Protein AF-A0A292S2M2-F1 (afdb_monomer_lite)

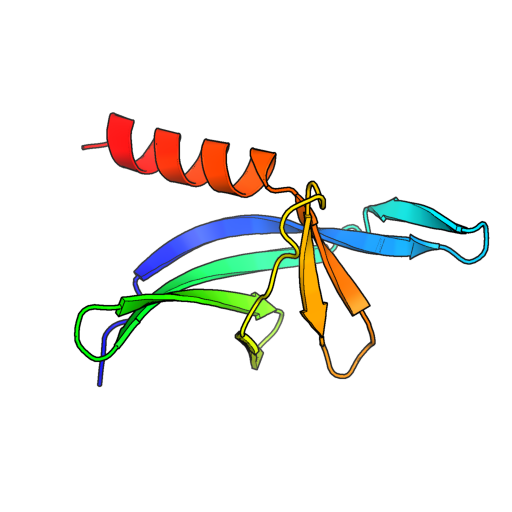Foldseek 3Di:
DFDKDWLAKFFKWDQDPVRDIDTPRAMWIWTWTQDPNDTFIWTHGPNDIFGWADDPPDQWIWGQDPVGIMITGPVRVVVSVVCVVVVD

Sequence (88 aa):
MEGMFSLGNVGLWRMASNGYMSLTGEVGELFITKILGTIILKLKYKDIVYAVSKNANERYFRVPTSEGGYFFYFDSFNELKEAIEKGK

Radius of gyration: 13.28 Å; chains: 1; bounding box: 34×27×35 Å

Secondary structure (DSSP, 8-state):
-PPPEEEEEEEEEEE-TTSSEEEEEEEEEEEEEEETTEEEEEEEETTEEEE-B--TT-SEEEEEETTEEEEEEHHHHHHHHHHHHH--

Structure (mmCIF, N/CA/C/O backbone):
data_AF-A0A292S2M2-F1
#
_entry.id   AF-A0A292S2M2-F1
#
loop_
_atom_site.group_PDB
_atom_site.id
_atom_site.type_symbol
_atom_site.label_atom_id
_atom_site.label_alt_id
_atom_site.label_comp_id
_atom_site.label_asym_i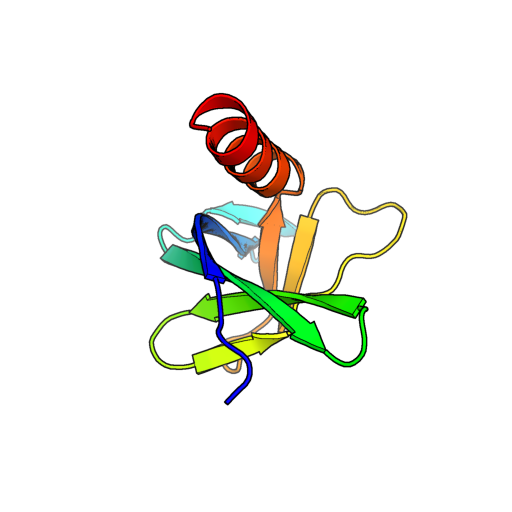d
_atom_site.label_entity_id
_atom_site.label_seq_id
_atom_site.pdbx_PDB_ins_code
_atom_site.Cartn_x
_atom_site.Cartn_y
_atom_site.Cartn_z
_atom_site.occupancy
_atom_site.B_iso_or_equiv
_atom_site.auth_seq_id
_atom_site.auth_comp_id
_atom_site.auth_asym_id
_atom_site.auth_atom_id
_atom_site.pdbx_PDB_model_num
ATOM 1 N N . MET A 1 1 ? -18.467 -8.164 11.313 1.00 54.59 1 MET A N 1
ATOM 2 C CA . MET A 1 1 ? -17.343 -7.915 10.388 1.00 54.59 1 MET A CA 1
ATOM 3 C C . MET A 1 1 ? -16.457 -6.888 11.063 1.00 54.59 1 MET A C 1
ATOM 5 O O . MET A 1 1 ? -16.992 -5.866 11.474 1.00 54.59 1 MET A O 1
ATOM 9 N N . GLU A 1 2 ? -15.175 -7.166 11.297 1.00 62.12 2 GLU A N 1
ATOM 10 C CA . GLU A 1 2 ? -14.280 -6.108 11.782 1.00 62.12 2 GLU A CA 1
ATOM 11 C C . GLU A 1 2 ? -14.254 -4.989 10.738 1.00 62.12 2 GLU A C 1
ATOM 13 O O . GLU A 1 2 ? -14.012 -5.240 9.557 1.00 62.12 2 GLU A O 1
ATOM 18 N N . GLY A 1 3 ? -14.594 -3.772 11.162 1.00 80.62 3 GLY A N 1
ATOM 19 C CA . GLY A 1 3 ? -14.639 -2.619 10.274 1.00 80.62 3 GLY A CA 1
ATOM 20 C C . GLY A 1 3 ? -13.238 -2.281 9.779 1.00 80.62 3 GLY A C 1
ATOM 21 O O . GLY A 1 3 ? -12.298 -2.180 10.569 1.00 80.62 3 GLY A O 1
ATOM 22 N N . MET A 1 4 ? -13.100 -2.106 8.468 1.00 88.25 4 MET A N 1
ATOM 23 C CA . MET A 1 4 ? -11.913 -1.493 7.886 1.00 88.25 4 MET A CA 1
ATOM 24 C C . MET A 1 4 ? -12.075 0.023 7.975 1.00 88.25 4 MET A C 1
ATOM 26 O O . MET A 1 4 ? -13.083 0.561 7.523 1.00 88.25 4 MET A O 1
ATOM 30 N N . PHE A 1 5 ? -11.096 0.705 8.561 1.00 89.81 5 PHE A N 1
ATOM 31 C CA . PHE A 1 5 ? -11.054 2.164 8.587 1.00 89.81 5 PHE A CA 1
ATOM 32 C C . PHE A 1 5 ? -10.072 2.646 7.525 1.00 89.81 5 PHE A C 1
ATOM 34 O O . PHE A 1 5 ? -8.910 2.233 7.543 1.00 89.81 5 PHE A O 1
ATOM 41 N N . SER A 1 6 ? -10.545 3.474 6.592 1.00 91.75 6 SER A N 1
ATOM 42 C CA . SER A 1 6 ? -9.694 4.053 5.550 1.00 91.75 6 SER A CA 1
ATOM 43 C C . SER A 1 6 ? -8.777 5.118 6.145 1.00 91.75 6 SER A C 1
ATOM 45 O O . SER A 1 6 ? -9.212 5.949 6.939 1.00 91.75 6 SER A O 1
ATOM 47 N N . LEU A 1 7 ? -7.506 5.086 5.754 1.00 91.81 7 LEU A N 1
ATOM 48 C CA . LEU A 1 7 ? -6.522 6.127 6.040 1.00 91.81 7 LEU A CA 1
ATOM 49 C C . LEU A 1 7 ? -6.342 7.097 4.866 1.00 91.81 7 LEU A C 1
ATOM 51 O O . LEU A 1 7 ? -5.646 8.096 5.014 1.00 91.81 7 LEU A O 1
ATOM 55 N N . GLY A 1 8 ? -6.943 6.807 3.711 1.00 93.75 8 GLY A N 1
ATOM 56 C CA . GLY A 1 8 ? -6.766 7.569 2.481 1.00 93.75 8 GLY A CA 1
ATOM 57 C C . GLY A 1 8 ? -5.798 6.928 1.487 1.00 93.75 8 GLY A C 1
ATOM 58 O O . GLY A 1 8 ? -5.383 5.775 1.616 1.00 93.75 8 GLY A O 1
ATOM 59 N N . ASN A 1 9 ? -5.482 7.693 0.447 1.00 95.50 9 ASN A N 1
ATOM 60 C CA . ASN A 1 9 ? -4.812 7.207 -0.753 1.00 95.50 9 ASN A CA 1
ATOM 61 C C . ASN A 1 9 ? -3.293 7.392 -0.700 1.00 95.50 9 ASN A C 1
ATOM 63 O O . ASN A 1 9 ? -2.804 8.430 -0.260 1.00 95.50 9 ASN A O 1
ATOM 67 N N . VAL A 1 10 ? -2.556 6.421 -1.239 1.00 95.75 10 VAL A N 1
ATOM 68 C CA . VAL A 1 10 ? -1.101 6.485 -1.436 1.00 95.75 10 VAL A CA 1
ATOM 69 C C . VAL A 1 10 ? -0.723 6.161 -2.875 1.00 95.75 10 VAL A C 1
ATOM 71 O O . VAL A 1 10 ? -1.302 5.273 -3.505 1.00 95.75 10 VAL A O 1
ATOM 74 N N . GLY A 1 11 ? 0.284 6.867 -3.388 1.00 95.81 11 GLY A N 1
ATOM 75 C CA . GLY A 1 11 ? 0.881 6.564 -4.685 1.00 95.81 11 GLY A CA 1
ATOM 76 C C . GLY A 1 11 ? 1.688 5.269 -4.636 1.00 95.81 11 GLY A C 1
ATOM 77 O O . GLY A 1 11 ? 2.456 5.039 -3.696 1.00 95.81 11 GLY A O 1
ATOM 78 N N . LEU A 1 12 ? 1.527 4.435 -5.659 1.00 96.62 12 LEU A N 1
ATOM 79 C CA . LEU A 1 12 ? 2.198 3.150 -5.758 1.00 96.62 12 LEU A CA 1
ATOM 80 C C . LEU A 1 12 ? 3.450 3.232 -6.624 1.00 96.62 12 LEU A C 1
ATOM 82 O O . LEU A 1 12 ? 3.504 3.895 -7.664 1.00 96.62 12 LEU A O 1
ATOM 86 N N . TRP A 1 13 ? 4.462 2.500 -6.192 1.00 96.88 13 TRP A N 1
ATOM 87 C CA . TRP A 1 13 ? 5.761 2.416 -6.832 1.00 96.88 13 TRP A CA 1
ATOM 88 C C . TRP A 1 13 ? 6.066 0.973 -7.198 1.00 96.88 13 TRP A C 1
ATOM 90 O O . TRP A 1 13 ? 5.591 0.041 -6.547 1.00 96.88 13 TRP A O 1
ATOM 100 N N . ARG A 1 14 ? 6.906 0.792 -8.213 1.00 95.06 14 ARG A N 1
ATOM 101 C CA . ARG A 1 14 ? 7.424 -0.510 -8.64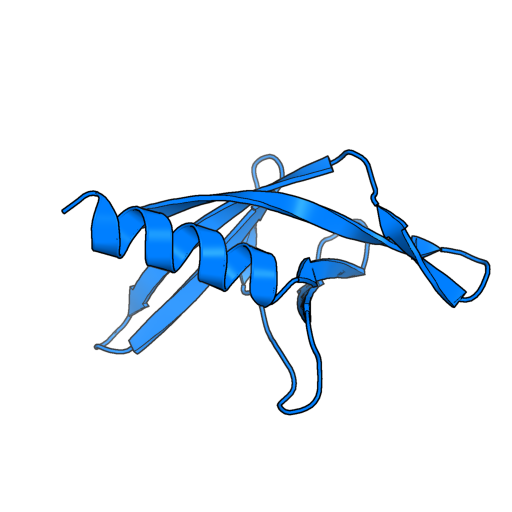0 1.00 95.06 14 ARG A CA 1
ATOM 102 C C . ARG A 1 14 ? 8.917 -0.423 -8.898 1.00 95.06 14 ARG A C 1
ATOM 104 O O . ARG A 1 14 ? 9.438 0.643 -9.228 1.00 95.06 14 ARG A O 1
ATOM 111 N N . MET A 1 15 ? 9.585 -1.566 -8.818 1.00 91.88 15 MET A N 1
ATOM 112 C CA . MET A 1 15 ? 10.951 -1.676 -9.311 1.00 91.88 15 MET A CA 1
ATOM 113 C C . MET A 1 15 ? 10.932 -1.604 -10.842 1.00 91.88 15 MET A C 1
ATOM 115 O O . MET A 1 15 ? 10.277 -2.414 -11.505 1.00 91.88 15 MET A O 1
ATOM 119 N N . ALA A 1 16 ? 11.607 -0.611 -11.412 1.00 89.06 16 ALA A N 1
ATOM 120 C CA . ALA A 1 16 ? 11.808 -0.520 -12.850 1.00 89.06 16 ALA A CA 1
ATOM 121 C C . ALA A 1 16 ? 12.925 -1.475 -13.301 1.00 89.06 16 ALA A C 1
ATOM 123 O O . ALA A 1 16 ? 13.731 -1.954 -12.502 1.00 89.06 16 ALA A O 1
ATOM 124 N N . SER A 1 17 ? 12.988 -1.752 -14.605 1.00 86.81 17 SER A N 1
ATOM 125 C CA . SER A 1 17 ? 13.985 -2.661 -15.194 1.00 86.81 17 SER A CA 1
ATOM 126 C C . SER A 1 17 ? 15.431 -2.204 -14.982 1.00 86.81 17 SER A C 1
ATOM 128 O O . SER A 1 17 ? 16.342 -3.023 -15.005 1.00 86.81 17 SER A O 1
ATOM 130 N N . ASN A 1 18 ? 15.643 -0.910 -14.743 1.00 89.31 18 ASN A N 1
ATOM 131 C CA . ASN A 1 18 ? 16.944 -0.321 -14.434 1.00 89.31 18 ASN A CA 1
ATOM 132 C C . ASN A 1 18 ? 17.336 -0.432 -12.945 1.00 89.31 18 ASN A C 1
ATOM 134 O O . ASN A 1 18 ? 18.348 0.137 -12.548 1.00 89.31 18 ASN A O 1
ATOM 138 N N . GLY A 1 19 ? 16.543 -1.124 -12.120 1.00 87.81 19 GLY A N 1
ATOM 139 C CA . GLY A 1 19 ? 16.819 -1.327 -10.695 1.00 87.81 19 GLY A CA 1
ATOM 140 C C . GLY A 1 19 ? 16.484 -0.131 -9.800 1.00 87.81 19 GLY A C 1
ATOM 141 O O . GLY A 1 19 ? 16.797 -0.164 -8.610 1.00 87.81 19 GLY A O 1
ATOM 142 N N . TYR A 1 20 ? 15.846 0.912 -10.338 1.00 89.75 20 TYR A N 1
ATOM 143 C CA . TYR A 1 20 ? 15.366 2.047 -9.554 1.00 89.75 20 TYR A CA 1
ATOM 144 C C . TYR A 1 20 ? 13.871 1.933 -9.267 1.00 89.75 20 TYR A C 1
ATOM 146 O O . TYR A 1 20 ? 13.085 1.441 -10.077 1.00 89.75 20 TYR A O 1
ATOM 154 N N . MET A 1 21 ? 13.467 2.445 -8.108 1.00 91.81 21 MET A N 1
ATOM 155 C CA . MET A 1 21 ? 12.056 2.632 -7.791 1.00 91.81 21 MET A CA 1
ATOM 156 C C . MET A 1 21 ? 11.463 3.716 -8.688 1.00 91.81 21 MET A C 1
ATOM 158 O O . MET A 1 21 ? 12.005 4.816 -8.783 1.00 91.81 21 MET A O 1
ATOM 162 N N . SER A 1 22 ? 10.340 3.406 -9.327 1.00 94.25 22 SER A N 1
ATOM 163 C CA . SER A 1 22 ? 9.626 4.326 -10.208 1.00 94.25 22 SER A CA 1
ATOM 164 C C . SER A 1 22 ? 8.153 4.403 -9.823 1.00 94.25 22 SER A C 1
ATOM 166 O O . SER A 1 22 ? 7.533 3.387 -9.486 1.00 94.25 22 SER A O 1
ATOM 168 N N . LEU A 1 23 ? 7.611 5.622 -9.843 1.00 93.12 23 LEU A N 1
ATOM 169 C CA . LEU A 1 23 ? 6.200 5.871 -9.593 1.00 93.12 23 LEU A CA 1
ATOM 170 C C . LEU A 1 23 ? 5.389 5.275 -10.745 1.00 93.12 23 LEU A C 1
ATOM 172 O O . LEU A 1 23 ? 5.690 5.498 -11.915 1.00 93.12 23 LEU A O 1
ATOM 176 N N . THR A 1 24 ? 4.356 4.514 -10.405 1.00 94.19 24 THR A N 1
ATOM 177 C CA . THR A 1 24 ? 3.536 3.789 -11.391 1.00 94.19 24 THR A CA 1
ATOM 178 C C . THR A 1 24 ? 2.452 4.671 -12.014 1.00 94.19 24 THR A C 1
ATOM 180 O O . THR A 1 24 ? 1.918 4.334 -13.064 1.00 94.19 24 THR A O 1
ATOM 183 N N . GLY A 1 25 ? 2.113 5.788 -11.359 1.00 94.50 25 GLY A N 1
ATOM 184 C CA . GLY A 1 25 ? 0.893 6.556 -11.625 1.00 94.50 25 GLY A CA 1
ATOM 185 C C . GLY A 1 25 ? -0.364 5.933 -11.006 1.00 94.50 25 GLY A C 1
ATOM 186 O O . GLY A 1 25 ? -1.427 6.544 -11.035 1.00 94.50 25 GLY A O 1
ATOM 187 N N . GLU A 1 26 ? -0.246 4.744 -10.414 1.00 95.25 26 GLU A N 1
ATOM 188 C CA . GLU A 1 26 ? -1.339 4.030 -9.768 1.00 95.25 26 GLU A CA 1
ATOM 189 C C . GLU A 1 26 ? -1.443 4.416 -8.292 1.00 95.25 26 GLU A C 1
ATOM 191 O O . GLU A 1 26 ? -0.473 4.829 -7.648 1.00 95.25 26 GLU A O 1
ATOM 196 N N . VAL A 1 27 ? -2.651 4.279 -7.754 1.00 95.88 27 VAL A N 1
ATOM 197 C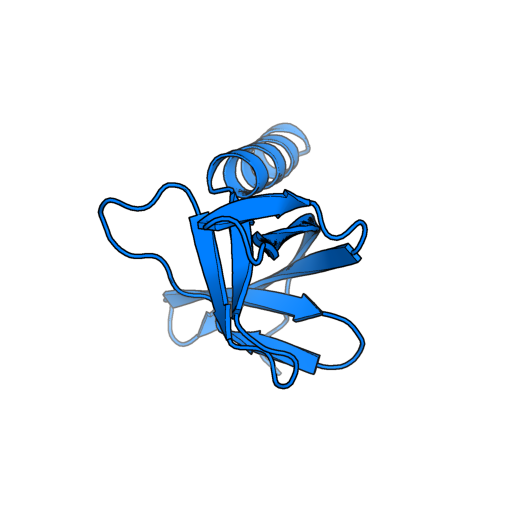 CA . VAL A 1 27 ? -2.994 4.663 -6.386 1.00 95.88 27 VAL A CA 1
ATOM 198 C C . VAL A 1 27 ? -3.671 3.481 -5.706 1.00 95.88 27 VAL A C 1
ATOM 200 O O . VAL A 1 27 ? -4.480 2.780 -6.316 1.00 95.88 27 VAL A O 1
ATOM 203 N N . GLY A 1 28 ? -3.337 3.261 -4.439 1.00 95.75 28 GLY A N 1
ATOM 204 C CA . GLY A 1 28 ? -4.061 2.345 -3.566 1.00 95.75 28 GLY A CA 1
ATOM 205 C C . GLY A 1 28 ? -4.606 3.079 -2.348 1.00 95.75 28 GLY A C 1
ATOM 206 O O . GLY A 1 28 ? -4.067 4.107 -1.939 1.00 95.75 28 GLY A O 1
ATOM 207 N N . GLU A 1 29 ? -5.661 2.536 -1.757 1.00 96.25 29 GLU A N 1
ATOM 208 C CA . GLU A 1 29 ? -6.269 3.070 -0.542 1.00 96.25 29 GLU A CA 1
ATOM 209 C C . GLU A 1 29 ? -5.790 2.260 0.664 1.00 96.25 29 GLU A C 1
ATOM 211 O O . GLU A 1 29 ? -5.885 1.027 0.689 1.00 96.25 29 GLU A O 1
ATOM 216 N N . LEU A 1 30 ? -5.235 2.941 1.664 1.00 95.69 30 LEU A N 1
ATOM 217 C CA . LEU A 1 30 ? -4.774 2.311 2.892 1.00 95.69 30 LEU A CA 1
ATOM 218 C C . LEU A 1 30 ? -5.927 2.115 3.862 1.00 95.69 30 LEU A C 1
ATOM 220 O O . LEU A 1 30 ? -6.738 3.005 4.088 1.00 95.69 30 LEU A O 1
ATOM 224 N N . PHE A 1 31 ? -5.937 0.955 4.503 1.00 93.94 31 PHE A N 1
ATOM 225 C CA . PHE A 1 31 ? -6.894 0.608 5.536 1.00 93.94 31 PHE A CA 1
ATOM 226 C C . PHE A 1 31 ? -6.186 0.065 6.764 1.00 93.94 31 PHE A C 1
ATOM 228 O O . PHE A 1 31 ? -5.215 -0.685 6.660 1.00 93.94 31 PHE A O 1
ATOM 235 N N . ILE A 1 32 ? -6.745 0.356 7.932 1.00 91.19 32 ILE A N 1
ATOM 236 C CA . ILE A 1 32 ? -6.423 -0.355 9.164 1.00 91.19 32 ILE A CA 1
ATOM 237 C C . ILE A 1 32 ? -7.589 -1.252 9.564 1.00 91.19 32 ILE A C 1
ATOM 239 O O . ILE A 1 32 ? -8.761 -0.890 9.455 1.00 91.19 32 ILE A O 1
ATOM 243 N N . THR A 1 33 ? -7.266 -2.453 10.024 1.00 91.25 33 THR A N 1
ATOM 244 C CA . THR A 1 33 ? -8.210 -3.367 10.675 1.00 91.25 33 THR A CA 1
ATOM 245 C C . THR A 1 33 ? -7.657 -3.714 12.047 1.00 91.25 33 THR A C 1
ATOM 247 O O . THR A 1 33 ? -6.459 -3.958 12.176 1.00 91.25 33 THR A O 1
ATOM 250 N N . LYS A 1 34 ? -8.507 -3.744 13.072 1.00 90.19 34 LYS A N 1
ATOM 251 C CA . LYS A 1 34 ? -8.109 -4.186 14.409 1.00 90.19 34 LYS A CA 1
ATOM 252 C C . LYS A 1 34 ? -8.528 -5.641 14.604 1.00 90.19 34 LYS A C 1
ATOM 254 O O . LYS A 1 34 ? -9.708 -5.870 14.823 1.00 90.19 34 LYS A O 1
ATOM 259 N N . ILE A 1 35 ? -7.563 -6.560 14.575 1.00 88.69 35 ILE A N 1
ATOM 260 C CA . ILE A 1 35 ? -7.744 -8.002 14.794 1.00 88.69 35 ILE A CA 1
ATOM 261 C C . ILE A 1 35 ? -7.182 -8.365 16.166 1.00 88.69 35 ILE A C 1
ATOM 263 O O . ILE A 1 35 ? -5.994 -8.171 16.405 1.00 88.69 35 ILE A O 1
ATOM 267 N N . LEU A 1 36 ? -8.015 -8.881 17.076 1.00 89.75 36 LEU A N 1
ATOM 268 C CA . LEU A 1 36 ? -7.599 -9.326 18.425 1.00 89.75 36 LEU A CA 1
ATOM 269 C C . LEU A 1 36 ? -6.765 -8.288 19.210 1.00 89.75 36 LEU A C 1
ATOM 271 O O . LEU A 1 36 ? -5.844 -8.627 19.946 1.00 89.75 36 LEU A O 1
ATOM 275 N N . GLY A 1 37 ? -7.071 -6.998 19.045 1.00 87.94 37 GLY A N 1
ATOM 276 C CA . GLY A 1 37 ? -6.311 -5.912 19.676 1.00 87.94 37 GLY A CA 1
ATOM 277 C C . GLY A 1 37 ? -5.116 -5.408 18.861 1.00 87.94 37 GLY A C 1
ATOM 278 O O . GLY A 1 37 ? -4.652 -4.298 19.112 1.00 87.94 37 GLY A O 1
ATOM 279 N N . THR A 1 38 ? -4.677 -6.153 17.849 1.00 88.81 38 THR A N 1
ATOM 280 C CA . THR A 1 38 ? -3.582 -5.792 16.944 1.00 88.81 38 THR A CA 1
ATOM 281 C C . THR A 1 38 ? -4.092 -4.979 15.759 1.00 88.81 38 THR A C 1
ATOM 283 O O . THR A 1 38 ? -5.071 -5.341 15.112 1.00 88.81 38 THR A O 1
ATOM 286 N N . ILE A 1 39 ? -3.407 -3.881 15.441 1.00 87.94 39 ILE A N 1
ATOM 287 C CA . ILE A 1 39 ? -3.678 -3.090 14.237 1.00 87.94 39 ILE A CA 1
ATOM 288 C C . ILE A 1 39 ? -2.929 -3.721 13.062 1.00 87.94 39 ILE A C 1
ATOM 290 O O . ILE A 1 39 ? -1.707 -3.847 13.100 1.00 87.94 39 ILE A O 1
ATOM 294 N N . ILE A 1 40 ? -3.661 -4.090 12.014 1.00 90.62 40 IL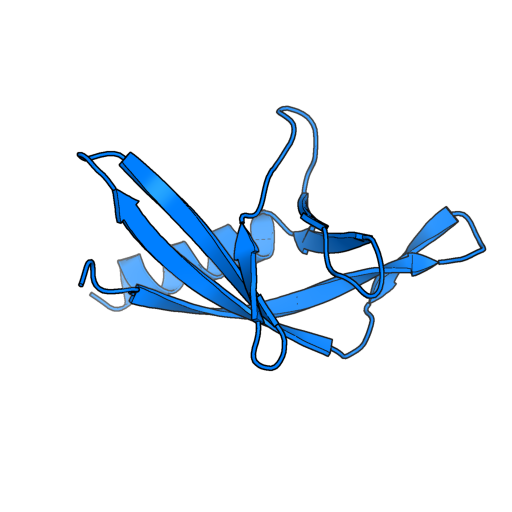E A N 1
ATOM 295 C CA . ILE A 1 40 ? -3.116 -4.593 10.753 1.00 90.62 40 ILE A CA 1
ATOM 296 C C . ILE A 1 40 ? -3.344 -3.551 9.665 1.00 90.62 40 ILE A C 1
ATOM 298 O O . ILE A 1 40 ? -4.482 -3.151 9.414 1.00 90.62 40 ILE A O 1
ATOM 302 N N . LEU A 1 41 ? -2.258 -3.147 9.006 1.00 92.75 41 LEU A N 1
ATOM 303 C CA . LEU A 1 41 ? -2.295 -2.292 7.825 1.00 92.75 41 LEU A CA 1
ATOM 304 C C . LEU A 1 41 ? -2.570 -3.145 6.579 1.00 92.75 41 LEU A C 1
ATOM 306 O O . LEU A 1 41 ? -2.015 -4.234 6.412 1.00 92.75 41 LEU A O 1
ATOM 310 N N . LYS A 1 42 ? -3.437 -2.650 5.703 1.00 95.31 42 LYS A N 1
ATOM 311 C CA . LYS A 1 42 ? -3.802 -3.270 4.429 1.00 95.31 42 LYS A CA 1
ATOM 312 C C . LYS A 1 42 ? -3.853 -2.199 3.349 1.00 95.31 42 LYS A C 1
ATOM 314 O O . LYS A 1 42 ? -4.106 -1.035 3.648 1.00 95.31 42 LY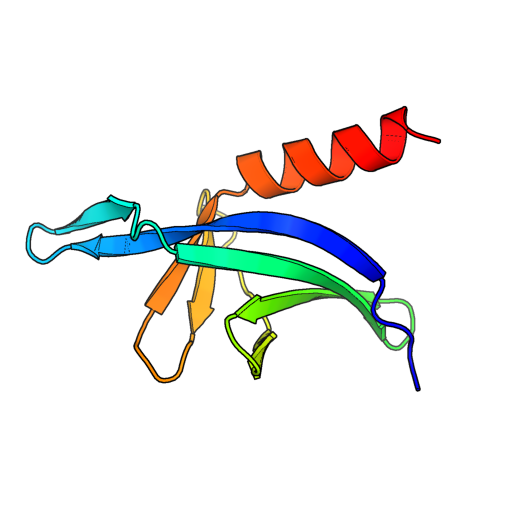S A O 1
ATOM 319 N N . LEU A 1 43 ? -3.660 -2.601 2.102 1.00 96.25 43 LEU A N 1
ATOM 320 C CA . LEU A 1 43 ? -3.860 -1.741 0.942 1.00 96.25 43 LEU A CA 1
ATOM 321 C C . LEU A 1 43 ? -4.932 -2.364 0.055 1.00 96.25 43 LEU A C 1
ATOM 323 O O . LEU A 1 43 ? -4.787 -3.507 -0.380 1.00 96.25 43 LEU A O 1
ATOM 327 N N . LYS A 1 44 ? -5.988 -1.613 -0.240 1.00 96.31 44 LYS A N 1
ATOM 328 C CA . LYS A 1 44 ? -6.877 -1.931 -1.349 1.00 96.31 44 LYS A CA 1
ATOM 329 C C . LYS A 1 44 ? -6.267 -1.358 -2.622 1.00 96.31 44 LYS A C 1
ATOM 331 O O . LYS A 1 44 ? -6.058 -0.152 -2.728 1.00 96.31 44 LYS A O 1
ATOM 336 N N . TYR A 1 45 ? -5.987 -2.223 -3.580 1.00 96.44 45 TYR A N 1
ATOM 337 C CA . TYR A 1 45 ? -5.544 -1.832 -4.910 1.00 96.44 45 TYR A CA 1
ATOM 338 C C . TYR A 1 45 ? -6.458 -2.512 -5.921 1.00 96.44 45 TYR A C 1
ATOM 340 O O . TYR A 1 45 ? -6.623 -3.736 -5.888 1.00 96.44 45 TYR A O 1
ATOM 348 N N . LYS A 1 46 ? -7.104 -1.700 -6.768 1.00 92.44 46 LYS A N 1
ATOM 349 C CA . LYS A 1 46 ? -8.278 -2.121 -7.548 1.00 92.44 46 LYS A CA 1
ATOM 350 C C . LYS A 1 46 ? -9.325 -2.716 -6.588 1.00 92.44 46 LYS A C 1
ATOM 352 O O . LYS A 1 46 ? -9.550 -2.160 -5.514 1.00 92.44 46 LYS A O 1
ATOM 357 N N . ASP A 1 47 ? -9.929 -3.852 -6.917 1.00 92.06 47 ASP A N 1
ATOM 358 C CA . ASP A 1 47 ? -10.953 -4.496 -6.083 1.00 92.06 47 ASP A CA 1
ATOM 359 C C . ASP A 1 47 ? -10.407 -5.572 -5.129 1.00 92.06 47 ASP A C 1
ATOM 361 O O . ASP A 1 47 ? -11.170 -6.364 -4.577 1.00 92.06 47 ASP A O 1
ATOM 365 N N . ILE A 1 48 ? -9.088 -5.601 -4.895 1.00 94.69 48 ILE A N 1
ATOM 366 C CA . ILE A 1 48 ? -8.431 -6.604 -4.047 1.00 94.69 48 ILE A CA 1
ATOM 367 C C . ILE A 1 48 ? -7.754 -5.927 -2.852 1.00 94.69 48 ILE A C 1
ATOM 369 O O . ILE A 1 48 ? -7.097 -4.893 -2.983 1.00 94.69 48 ILE A O 1
ATOM 373 N N . VAL A 1 49 ? -7.907 -6.525 -1.668 1.00 94.75 49 VAL A N 1
ATOM 374 C CA . VAL A 1 49 ? -7.265 -6.073 -0.428 1.00 94.75 49 VAL A CA 1
ATOM 375 C C . VAL A 1 49 ? -6.045 -6.936 -0.139 1.00 94.75 49 VAL A C 1
ATOM 377 O O . VAL A 1 49 ? -6.158 -8.143 0.068 1.00 94.75 49 VAL A O 1
ATOM 380 N N . TYR A 1 50 ? -4.886 -6.296 -0.063 1.00 95.31 50 TYR A N 1
ATOM 381 C CA . TYR A 1 50 ? -3.603 -6.927 0.203 1.00 95.31 50 TYR A CA 1
ATOM 382 C C . TYR A 1 50 ? -3.141 -6.619 1.626 1.00 95.31 50 TYR A C 1
ATOM 384 O O . TYR A 1 50 ? -3.229 -5.483 2.098 1.00 95.31 50 TYR A O 1
ATOM 392 N N . ALA A 1 51 ? -2.612 -7.633 2.311 1.00 91.94 51 ALA A N 1
ATOM 393 C CA . ALA A 1 51 ? -1.807 -7.404 3.504 1.00 91.94 51 ALA A CA 1
ATOM 394 C C . ALA A 1 51 ? -0.481 -6.758 3.089 1.00 91.94 51 ALA A C 1
ATOM 396 O O . ALA A 1 51 ? 0.113 -7.148 2.081 1.00 91.94 51 ALA A O 1
ATOM 397 N N . VAL A 1 52 ? -0.019 -5.782 3.866 1.00 95.00 52 VAL A N 1
ATOM 398 C CA . VAL A 1 52 ? 1.235 -5.077 3.584 1.00 95.00 52 VAL A CA 1
ATOM 399 C C . VAL A 1 52 ? 2.272 -5.425 4.638 1.00 95.00 52 VAL A C 1
ATOM 401 O O . VAL A 1 52 ? 1.940 -5.692 5.794 1.00 95.00 52 VAL A O 1
ATOM 404 N N . SER A 1 53 ? 3.540 -5.431 4.247 1.00 91.81 53 SER A N 1
ATOM 405 C CA . SER A 1 53 ? 4.651 -5.729 5.150 1.00 91.81 53 SER A CA 1
ATOM 406 C C . SER A 1 53 ? 5.774 -4.720 4.985 1.00 91.81 53 SER A C 1
ATOM 408 O O . SER A 1 53 ? 5.880 -4.048 3.965 1.00 91.81 53 SER A O 1
ATOM 410 N N . LYS A 1 54 ? 6.619 -4.582 6.000 1.00 92.50 54 LYS A N 1
ATOM 411 C CA . LYS A 1 54 ? 7.793 -3.712 5.963 1.00 92.50 54 LYS A CA 1
ATOM 412 C C . LYS A 1 54 ? 8.910 -4.380 6.747 1.00 92.50 54 LYS A C 1
ATOM 414 O O . LYS A 1 54 ? 8.694 -4.818 7.874 1.00 92.50 54 LYS A O 1
ATOM 419 N N . ASN A 1 55 ? 10.108 -4.401 6.176 1.00 89.94 55 ASN A N 1
ATOM 420 C CA . ASN A 1 55 ? 11.300 -4.816 6.908 1.00 89.94 55 ASN A CA 1
ATOM 421 C C . ASN A 1 55 ? 11.820 -3.662 7.781 1.00 89.94 55 ASN A C 1
ATOM 423 O O . ASN A 1 55 ? 11.632 -2.486 7.452 1.00 89.94 55 ASN A O 1
ATOM 427 N N . ALA A 1 56 ? 12.504 -3.984 8.884 1.00 86.94 56 ALA A N 1
ATOM 428 C CA . ALA A 1 56 ? 12.968 -2.997 9.868 1.00 86.94 56 ALA A CA 1
ATOM 429 C C . ALA A 1 56 ? 13.720 -1.813 9.224 1.00 86.94 56 ALA A C 1
ATOM 431 O O . ALA A 1 56 ? 13.403 -0.660 9.508 1.00 86.94 56 ALA A O 1
ATOM 432 N N . ASN A 1 57 ? 14.604 -2.098 8.264 1.00 88.56 57 ASN A N 1
ATOM 433 C CA . ASN A 1 57 ? 15.500 -1.110 7.653 1.00 88.56 57 ASN A CA 1
ATOM 434 C C . ASN A 1 57 ? 15.002 -0.530 6.316 1.00 88.56 57 ASN A C 1
ATOM 436 O O . ASN A 1 57 ? 15.719 0.233 5.673 1.00 88.56 57 ASN A O 1
ATOM 440 N N . GLU A 1 58 ? 13.794 -0.879 5.870 1.00 89.56 58 GLU A N 1
ATOM 441 C CA . GLU A 1 58 ? 13.229 -0.341 4.626 1.00 89.56 58 GLU A CA 1
ATOM 442 C C . GLU A 1 58 ? 12.446 0.947 4.876 1.00 89.56 58 GLU A C 1
ATOM 444 O O . GLU A 1 58 ? 11.848 1.127 5.935 1.00 89.56 58 GLU A O 1
ATOM 449 N N . ARG A 1 59 ? 12.427 1.845 3.885 1.00 92.12 59 ARG A N 1
ATOM 450 C CA . ARG A 1 59 ? 11.640 3.093 3.916 1.00 92.12 59 ARG A CA 1
ATOM 451 C C . ARG A 1 59 ? 10.280 2.969 3.230 1.00 92.12 59 ARG A C 1
ATOM 453 O O . ARG A 1 59 ? 9.584 3.962 3.054 1.00 92.12 59 ARG A O 1
ATOM 460 N N . TYR A 1 60 ? 9.905 1.766 2.825 1.00 94.69 60 TYR A N 1
ATOM 461 C CA . TYR A 1 60 ? 8.662 1.489 2.124 1.00 94.69 60 TYR A CA 1
ATOM 462 C C . TYR A 1 60 ? 8.005 0.235 2.688 1.00 94.69 60 TYR A C 1
ATOM 464 O O . TYR A 1 60 ? 8.661 -0.638 3.259 1.00 94.69 60 TYR A O 1
ATOM 472 N N . PHE A 1 61 ? 6.696 0.159 2.511 1.00 95.69 61 PHE A N 1
ATOM 473 C CA . PHE A 1 61 ? 5.933 -1.064 2.661 1.00 95.69 61 PHE A CA 1
ATOM 474 C C . PHE A 1 61 ? 5.880 -1.796 1.326 1.00 95.69 61 PHE A C 1
ATOM 476 O O . PHE A 1 61 ? 5.844 -1.180 0.262 1.00 95.69 61 PHE A O 1
ATOM 483 N N . ARG A 1 62 ? 5.861 -3.121 1.398 1.00 95.75 62 ARG A N 1
ATOM 484 C CA . ARG A 1 62 ? 5.723 -4.047 0.284 1.00 95.75 62 ARG A CA 1
ATOM 485 C C . ARG A 1 62 ? 4.270 -4.483 0.171 1.00 95.75 62 ARG A C 1
ATOM 487 O O . ARG A 1 62 ? 3.625 -4.805 1.171 1.00 95.75 62 ARG A O 1
ATOM 494 N N . VAL A 1 63 ? 3.797 -4.535 -1.062 1.00 96.25 63 VAL A N 1
ATOM 495 C CA . VAL A 1 63 ? 2.445 -4.924 -1.446 1.00 96.25 63 VAL A CA 1
ATOM 496 C C . VAL A 1 63 ? 2.589 -6.038 -2.487 1.00 96.25 63 VAL A C 1
ATOM 498 O O . VAL A 1 63 ? 2.809 -5.758 -3.667 1.00 96.25 63 VAL A O 1
ATOM 501 N N . PRO A 1 64 ? 2.560 -7.314 -2.066 1.00 92.94 64 PRO A N 1
ATOM 502 C CA . PRO A 1 64 ? 2.673 -8.438 -2.985 1.00 92.94 64 PRO A CA 1
ATOM 503 C C . PRO A 1 64 ? 1.340 -8.620 -3.719 1.00 92.94 64 PRO A C 1
ATOM 505 O O . PRO A 1 64 ? 0.436 -9.297 -3.230 1.00 92.94 64 PRO A O 1
ATOM 508 N N . THR A 1 65 ? 1.202 -7.972 -4.874 1.00 92.75 65 THR A N 1
ATOM 509 C CA . THR A 1 65 ? 0.009 -8.096 -5.718 1.00 92.75 65 THR A CA 1
ATOM 510 C C . THR A 1 65 ? 0.137 -9.272 -6.684 1.00 92.75 65 THR A C 1
ATOM 512 O O . THR A 1 65 ? 1.234 -9.787 -6.913 1.00 92.75 65 THR A O 1
ATOM 515 N N . SER A 1 66 ? -0.974 -9.667 -7.308 1.00 89.25 66 SER A N 1
ATOM 516 C CA . SER A 1 66 ? -0.965 -10.626 -8.423 1.00 89.25 66 SER A CA 1
ATOM 517 C C . SER A 1 66 ? -0.227 -10.105 -9.665 1.00 89.25 66 SER A C 1
ATOM 519 O O . SER A 1 66 ? 0.230 -10.900 -10.480 1.00 89.25 66 SER A O 1
ATOM 521 N N . GLU A 1 67 ? -0.076 -8.785 -9.795 1.00 89.75 67 GLU A N 1
ATOM 522 C CA . GLU A 1 67 ? 0.621 -8.101 -10.895 1.00 89.75 67 GLU A CA 1
ATOM 523 C C . GLU A 1 67 ? 2.122 -7.896 -10.605 1.00 89.75 67 GLU A C 1
ATOM 525 O O . GLU A 1 67 ? 2.863 -7.389 -11.447 1.00 89.75 67 GLU A O 1
ATOM 530 N N . GLY A 1 68 ? 2.588 -8.307 -9.420 1.00 89.94 68 GLY A N 1
ATOM 531 C CA . GLY A 1 68 ? 3.970 -8.176 -8.972 1.00 89.94 68 GLY A CA 1
ATOM 532 C C . GLY A 1 68 ? 4.125 -7.374 -7.678 1.00 89.94 68 GLY A C 1
ATOM 533 O O . GLY A 1 68 ? 3.161 -7.058 -6.974 1.00 89.94 68 GLY A O 1
ATOM 534 N N . GLY A 1 69 ? 5.380 -7.073 -7.341 1.00 92.31 69 GLY A N 1
ATOM 535 C CA . GLY A 1 69 ? 5.733 -6.323 -6.138 1.00 92.31 69 GLY A CA 1
ATOM 536 C C . GLY A 1 69 ? 5.515 -4.824 -6.315 1.00 92.31 69 GLY A C 1
ATOM 537 O O . GLY A 1 69 ? 6.281 -4.169 -7.023 1.00 92.31 69 GLY A O 1
ATOM 538 N N . TYR A 1 70 ? 4.504 -4.299 -5.629 1.00 96.31 70 TYR A N 1
ATOM 539 C CA . TYR A 1 70 ? 4.277 -2.867 -5.475 1.00 96.31 70 TYR A CA 1
ATOM 540 C C . TYR A 1 70 ? 4.756 -2.383 -4.111 1.00 96.31 70 TYR A C 1
ATOM 542 O O . TYR A 1 70 ? 4.945 -3.167 -3.176 1.00 96.31 70 TYR A O 1
ATOM 550 N N . PHE A 1 71 ? 4.937 -1.072 -3.995 1.00 96.31 71 PHE A N 1
ATOM 551 C CA . PHE A 1 71 ? 5.417 -0.436 -2.779 1.00 96.31 71 PHE A CA 1
ATOM 552 C C . PHE A 1 71 ? 4.749 0.922 -2.556 1.00 96.31 71 PHE A C 1
ATOM 554 O O . PHE A 1 71 ? 4.375 1.598 -3.512 1.00 96.31 71 PHE A O 1
ATOM 561 N N . PHE A 1 72 ? 4.669 1.353 -1.300 1.00 95.69 72 PHE A N 1
ATOM 562 C CA . PHE A 1 72 ? 4.398 2.748 -0.937 1.00 95.69 72 PHE A CA 1
ATOM 563 C C . PHE A 1 72 ? 5.331 3.173 0.197 1.00 95.69 72 PHE A C 1
ATOM 565 O O . PHE A 1 72 ? 5.772 2.343 0.997 1.00 95.69 72 PHE A O 1
ATOM 572 N N . TYR A 1 73 ? 5.669 4.457 0.259 1.00 95.06 73 TYR A N 1
ATOM 573 C CA . TYR A 1 73 ? 6.649 4.957 1.220 1.00 95.06 73 TYR A CA 1
ATOM 574 C C . TYR A 1 73 ? 6.072 5.070 2.634 1.00 95.06 73 TYR A C 1
ATOM 576 O O . TYR A 1 73 ? 4.900 5.390 2.831 1.00 95.06 73 TYR A O 1
ATOM 584 N N . PHE A 1 74 ? 6.927 4.820 3.628 1.00 91.44 74 PHE A N 1
ATOM 585 C CA . PHE A 1 74 ? 6.595 4.992 5.043 1.00 91.44 74 PHE A CA 1
ATOM 586 C C . PHE A 1 74 ? 6.227 6.445 5.360 1.00 91.44 74 PHE A C 1
ATOM 588 O O . PHE A 1 74 ? 5.298 6.679 6.127 1.00 91.44 74 PHE A O 1
ATOM 595 N N . ASP A 1 75 ? 6.892 7.403 4.712 1.00 91.69 75 ASP A N 1
ATOM 596 C CA . ASP A 1 75 ? 6.601 8.828 4.880 1.00 91.69 75 ASP A CA 1
ATOM 597 C C . ASP A 1 75 ? 5.176 9.162 4.414 1.00 91.69 75 ASP A C 1
ATOM 599 O O . ASP A 1 75 ? 4.442 9.809 5.151 1.00 91.69 75 ASP A O 1
ATOM 603 N N . SER A 1 76 ? 4.713 8.596 3.291 1.00 89.56 76 SER A N 1
ATOM 604 C CA . SER A 1 76 ? 3.322 8.757 2.835 1.00 89.56 76 SER A CA 1
ATOM 605 C C . SER A 1 76 ? 2.306 8.210 3.843 1.00 89.56 76 SER A C 1
ATOM 607 O O . SER A 1 76 ? 1.242 8.788 4.039 1.00 89.56 76 SER A O 1
ATOM 609 N N . PHE A 1 77 ? 2.621 7.100 4.519 1.00 90.06 77 PHE A N 1
ATOM 610 C CA . PHE A 1 77 ? 1.777 6.595 5.604 1.00 90.06 77 PHE A CA 1
ATOM 611 C C . PHE A 1 77 ? 1.772 7.535 6.817 1.00 90.06 77 PHE A C 1
ATOM 613 O O . PHE A 1 77 ? 0.708 7.779 7.387 1.00 90.06 77 PHE A O 1
ATOM 620 N N . ASN A 1 78 ? 2.932 8.064 7.210 1.00 89.81 78 ASN A N 1
ATOM 621 C CA . ASN A 1 78 ? 3.021 8.997 8.333 1.00 89.81 78 ASN A CA 1
ATOM 622 C C . ASN A 1 78 ? 2.256 10.288 8.057 1.00 89.81 78 ASN A C 1
ATOM 624 O O . ASN A 1 78 ? 1.537 10.744 8.936 1.00 89.81 78 ASN A O 1
ATOM 628 N N . GLU A 1 79 ? 2.347 10.830 6.844 1.00 90.19 79 GLU A N 1
ATOM 629 C CA . GLU A 1 79 ? 1.582 12.009 6.428 1.00 90.19 79 GLU A CA 1
ATOM 630 C C . GLU A 1 79 ? 0.073 11.783 6.589 1.00 90.19 79 GLU A C 1
ATOM 632 O O . GLU A 1 79 ? -0.616 12.604 7.197 1.00 90.19 79 GLU A O 1
ATOM 637 N N . LEU A 1 80 ? -0.441 10.640 6.115 1.00 89.94 80 LEU A N 1
ATOM 638 C CA . LEU A 1 80 ? -1.855 10.283 6.271 1.00 89.94 80 LEU A CA 1
ATOM 639 C C . LEU A 1 80 ? -2.247 10.113 7.741 1.00 89.94 80 LEU A C 1
ATOM 641 O O . LEU A 1 80 ? -3.289 10.605 8.175 1.00 89.94 80 LEU A O 1
ATOM 645 N N . LYS A 1 81 ? -1.402 9.442 8.526 1.00 88.75 81 LYS A N 1
ATOM 646 C CA . LYS A 1 81 ? -1.616 9.271 9.964 1.00 88.75 81 LYS A CA 1
ATOM 647 C C . LYS A 1 81 ? -1.682 10.626 10.675 1.00 88.75 81 LYS A C 1
ATOM 649 O O . LYS A 1 81 ? -2.627 10.868 11.421 1.00 88.75 81 LYS A O 1
ATOM 654 N N . GLU A 1 82 ? -0.718 11.508 10.428 1.00 90.44 82 GLU A N 1
ATOM 655 C CA . GLU A 1 82 ? -0.672 12.843 11.024 1.00 90.44 82 GLU A CA 1
ATOM 656 C C . GLU A 1 82 ? -1.880 13.691 10.625 1.00 90.44 82 GLU A C 1
ATOM 658 O O . GLU A 1 82 ? -2.422 14.411 11.462 1.00 90.44 82 GLU A O 1
ATOM 663 N N . ALA A 1 83 ? -2.320 13.614 9.366 1.00 89.12 83 ALA A N 1
ATOM 664 C CA . ALA A 1 83 ? -3.509 14.324 8.904 1.00 89.12 83 ALA A CA 1
ATOM 665 C C . ALA A 1 83 ? -4.764 13.886 9.678 1.00 89.12 83 ALA A C 1
ATOM 667 O O . ALA A 1 83 ? -5.574 14.725 10.066 1.00 89.12 83 ALA A O 1
ATOM 668 N N . ILE A 1 84 ? -4.897 12.588 9.966 1.00 87.06 84 ILE A N 1
ATOM 669 C CA . ILE A 1 84 ? -6.002 12.041 10.767 1.00 87.06 84 ILE A CA 1
ATOM 670 C C . ILE A 1 84 ? -5.888 12.448 12.239 1.00 87.06 84 ILE A C 1
ATOM 672 O O . ILE A 1 84 ? -6.902 12.727 12.874 1.00 87.06 84 ILE A O 1
ATOM 676 N N . GLU A 1 85 ? -4.677 12.476 12.794 1.00 87.38 85 GLU A N 1
ATOM 677 C CA . GLU A 1 85 ? -4.438 12.907 14.177 1.00 87.38 85 GLU A CA 1
ATOM 678 C C . GLU A 1 85 ? -4.712 14.404 14.376 1.00 87.38 85 GLU A C 1
ATOM 680 O O . GLU A 1 85 ? -5.224 14.777 15.426 1.00 87.38 85 GLU A O 1
ATOM 685 N N . LYS A 1 86 ? -4.416 15.244 13.374 1.00 90.62 86 LYS A N 1
ATOM 686 C CA . LYS A 1 86 ? -4.658 16.701 13.389 1.00 90.62 86 LYS A CA 1
ATOM 687 C C . LYS A 1 86 ? -6.086 17.095 12.991 1.00 90.62 86 LYS A C 1
ATOM 689 O O . LYS A 1 86 ? -6.516 18.196 13.310 1.00 90.62 86 LYS A O 1
ATOM 694 N N . GLY A 1 87 ? -6.782 16.244 12.235 1.00 76.62 87 GLY A N 1
ATOM 695 C CA . GLY A 1 87 ? -8.174 16.438 11.810 1.00 76.62 87 GLY A CA 1
ATOM 696 C C . GLY A 1 87 ? -9.217 15.954 12.825 1.00 76.62 87 GLY A C 1
ATOM 697 O O . GLY A 1 87 ? -10.413 16.001 12.533 1.00 76.62 87 GLY A O 1
ATOM 698 N N . LYS A 1 88 ? -8.765 15.466 13.982 1.00 53.12 88 LYS A N 1
ATOM 699 C CA . LYS A 1 88 ? -9.560 15.265 15.199 1.00 53.12 88 LYS A CA 1
ATOM 700 C C . LYS A 1 88 ? -9.398 16.458 16.129 1.00 53.12 88 LYS A C 1
ATOM 702 O O . LYS A 1 88 ? -10.361 16.705 16.884 1.00 53.12 88 LYS A O 1
#

pLDDT: mean 90.72, std 7.34, range [53.12, 96.88]